Protein AF-A0A2G8KD46-F1 (afdb_monomer_lite)

Organism: Stichopus japonicus (NCBI:txid307972)

Foldseek 3Di:
DDDDDPPPPVPPPPPPDPPPPPPDDPDPVVPDDPDDDPDDDDDPFDDLADDFPPPPVVPPPFQPVLVVVLVVQCVVVVNDCVRSVVSVVVSVVRVVVVVVVVVVVVVCVVVLPDPDPDHGRVVSSVVSNVPPDDD

Structure (mmCIF, N/CA/C/O backbone):
data_AF-A0A2G8KD46-F1
#
_entry.id   AF-A0A2G8KD46-F1
#
loop_
_atom_site.group_PDB
_atom_site.id
_atom_site.type_symbol
_atom_site.label_atom_id
_atom_site.label_alt_id
_atom_site.label_comp_id
_atom_site.label_asym_id
_atom_site.label_entity_id
_atom_site.label_seq_id
_atom_site.pdbx_PDB_ins_code
_atom_site.Cartn_x
_atom_site.Cartn_y
_atom_site.Cartn_z
_atom_site.occupancy
_atom_site.B_iso_or_equiv
_atom_site.auth_seq_id
_atom_site.auth_comp_id
_atom_site.auth_asym_id
_atom_site.auth_atom_id
_atom_site.pdbx_PDB_model_num
ATOM 1 N N . MET A 1 1 ? -15.822 34.695 -39.398 1.00 41.84 1 MET A N 1
ATOM 2 C CA . MET A 1 1 ? -14.894 33.546 -39.245 1.00 41.84 1 MET A CA 1
ATOM 3 C C . MET A 1 1 ? -13.610 34.134 -38.671 1.00 41.84 1 MET A C 1
ATOM 5 O O . MET A 1 1 ? -13.172 35.111 -39.237 1.00 41.84 1 MET A O 1
ATOM 9 N N . SER A 1 2 ? -13.013 33.777 -37.538 1.00 46.16 2 SER A N 1
ATOM 10 C CA . SER A 1 2 ? -12.983 32.572 -36.708 1.00 46.16 2 SER A CA 1
ATOM 11 C C . SER A 1 2 ? -12.641 33.046 -35.279 1.00 46.16 2 SER A C 1
ATOM 13 O O . SER A 1 2 ? -11.665 33.758 -35.090 1.00 46.16 2 SER A O 1
ATOM 15 N N . LYS A 1 3 ? -13.580 33.012 -34.330 1.00 44.72 3 LYS A N 1
ATOM 16 C CA . LYS A 1 3 ? -13.638 32.052 -33.210 1.00 44.72 3 LYS A CA 1
ATOM 17 C C . LYS A 1 3 ? -12.283 31.723 -32.551 1.00 44.72 3 LYS A C 1
ATOM 19 O O . LYS A 1 3 ? -11.483 30.995 -33.116 1.00 44.72 3 LYS A O 1
ATOM 24 N N . ARG A 1 4 ? -12.196 32.111 -31.270 1.00 53.59 4 ARG A N 1
ATOM 25 C CA . ARG A 1 4 ? -11.748 31.271 -30.143 1.00 53.59 4 ARG A CA 1
ATOM 26 C C . ARG A 1 4 ? -10.361 30.627 -30.278 1.00 53.59 4 ARG A C 1
ATOM 28 O O . ARG A 1 4 ? -10.293 29.490 -30.722 1.00 53.59 4 ARG A O 1
ATOM 35 N N . ALA A 1 5 ? -9.306 31.257 -29.758 1.00 50.19 5 ALA A N 1
ATOM 36 C CA . ALA A 1 5 ? -8.116 30.497 -29.339 1.00 50.19 5 ALA A CA 1
ATOM 37 C C . ALA A 1 5 ? -7.148 31.239 -28.390 1.00 50.19 5 ALA A C 1
ATOM 39 O O . ALA A 1 5 ? -5.963 30.928 -28.397 1.00 50.19 5 ALA A O 1
ATOM 40 N N . SER A 1 6 ? -7.594 32.197 -27.567 1.00 47.31 6 SER A N 1
ATOM 41 C CA . SER A 1 6 ? -6.659 32.893 -26.654 1.00 47.31 6 SER A CA 1
ATOM 42 C C . SER A 1 6 ? -7.233 33.182 -25.267 1.00 47.31 6 SER A C 1
ATOM 44 O O . SER A 1 6 ? -6.813 34.119 -24.603 1.00 47.31 6 SER A O 1
ATOM 46 N N . GLU A 1 7 ? -8.179 32.367 -24.806 1.00 49.53 7 GLU A N 1
ATOM 47 C CA . GLU A 1 7 ? -8.597 32.334 -23.403 1.00 49.53 7 GLU A CA 1
ATOM 48 C C . GLU A 1 7 ? -8.478 30.902 -22.891 1.00 49.53 7 GLU A C 1
ATOM 50 O O . GLU A 1 7 ? -9.444 30.152 -22.810 1.00 49.53 7 GLU A O 1
ATOM 55 N N . ILE A 1 8 ? -7.255 30.511 -22.550 1.00 46.44 8 ILE A N 1
ATOM 56 C CA . ILE A 1 8 ? -7.038 29.475 -21.541 1.00 46.44 8 ILE A CA 1
ATOM 57 C C . ILE A 1 8 ? -6.099 30.087 -20.507 1.00 46.44 8 ILE A C 1
ATOM 59 O O . ILE A 1 8 ? -4.963 29.671 -20.305 1.00 46.44 8 ILE A O 1
ATOM 63 N N . ILE A 1 9 ? -6.585 31.147 -19.859 1.00 50.56 9 ILE A N 1
ATOM 64 C CA . ILE A 1 9 ? -6.086 31.506 -18.539 1.00 50.56 9 ILE A CA 1
ATOM 65 C C . ILE A 1 9 ? -6.541 30.358 -17.648 1.00 50.56 9 ILE A C 1
ATOM 67 O O . ILE A 1 9 ? -7.721 30.253 -17.307 1.00 50.56 9 ILE A O 1
ATOM 71 N N . ILE A 1 10 ? -5.611 29.474 -17.302 1.00 52.19 10 ILE A N 1
ATOM 72 C CA . ILE A 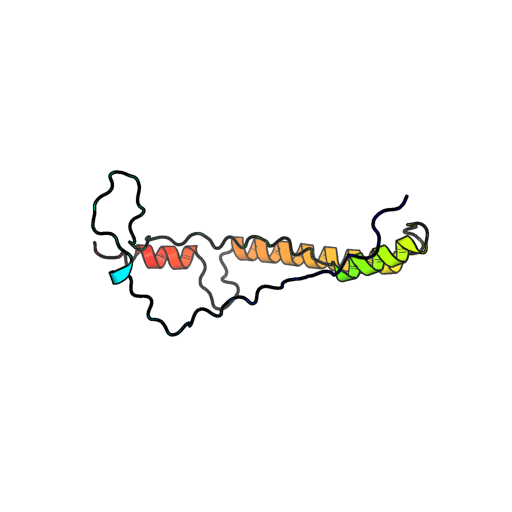1 10 ? -5.800 28.501 -16.234 1.00 52.19 10 ILE A CA 1
ATOM 73 C C . ILE A 1 10 ? -5.978 29.319 -14.948 1.00 52.19 10 ILE A C 1
ATOM 75 O O . ILE A 1 10 ? -5.025 29.593 -14.222 1.00 52.19 10 ILE A O 1
ATOM 79 N N . ARG A 1 11 ? -7.210 29.752 -14.656 1.00 48.25 11 ARG A N 1
ATOM 80 C CA . ARG A 1 11 ? -7.606 30.173 -13.311 1.00 48.25 11 ARG A CA 1
ATOM 81 C C . ARG A 1 11 ? -7.679 28.910 -12.467 1.00 48.25 11 ARG A C 1
ATOM 83 O O . ARG A 1 11 ? -8.756 28.406 -12.167 1.00 48.25 11 ARG A O 1
ATOM 90 N N . ASN A 1 12 ? -6.514 28.388 -12.100 1.00 52.50 12 ASN A N 1
ATOM 91 C CA . ASN A 1 12 ? -6.405 27.443 -11.008 1.00 52.50 12 ASN A CA 1
ATOM 92 C C . ASN A 1 12 ? -6.675 28.254 -9.737 1.00 52.50 12 ASN A C 1
ATOM 94 O O . ASN A 1 12 ? -5.761 28.766 -9.094 1.00 52.50 12 ASN A O 1
ATOM 98 N N . THR A 1 13 ? -7.950 28.468 -9.409 1.00 52.59 13 THR A N 1
ATOM 9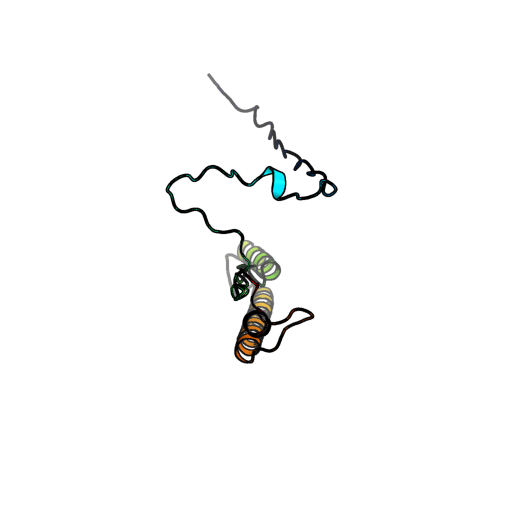9 C CA . THR A 1 13 ? -8.328 28.968 -8.090 1.00 52.59 13 THR A CA 1
ATOM 100 C C . THR A 1 13 ? -8.096 27.828 -7.112 1.00 52.59 13 THR A C 1
ATOM 102 O O . THR A 1 13 ? -9.025 27.117 -6.727 1.00 52.59 13 THR A O 1
ATOM 105 N N . PHE A 1 14 ? -6.832 27.626 -6.745 1.00 51.16 14 PHE A N 1
ATOM 106 C CA . PHE A 1 14 ? -6.482 26.900 -5.542 1.00 51.16 14 PHE A CA 1
ATOM 107 C C . PHE A 1 14 ? -7.117 27.678 -4.393 1.00 51.16 14 PHE A C 1
ATOM 109 O O . PHE A 1 14 ? -6.625 28.728 -3.983 1.00 51.16 14 PHE A O 1
ATOM 116 N N . LYS A 1 15 ? -8.292 27.228 -3.955 1.00 47.41 15 LYS A N 1
ATOM 117 C CA . LYS A 1 15 ? -8.969 27.788 -2.792 1.00 47.41 15 LYS A CA 1
ATOM 118 C C . LYS A 1 15 ? -8.087 27.413 -1.598 1.00 47.41 15 LYS A C 1
ATOM 120 O O . LYS A 1 15 ? -7.969 26.217 -1.325 1.00 47.41 15 LYS A O 1
ATOM 125 N N . PRO A 1 16 ? -7.419 28.363 -0.919 1.00 47.75 16 PRO A N 1
ATOM 126 C CA . PRO A 1 16 ? -6.677 28.020 0.280 1.00 47.75 16 PRO A CA 1
ATOM 127 C C . PRO A 1 16 ? -7.669 27.410 1.271 1.00 47.75 16 PRO A C 1
ATOM 129 O O . PRO A 1 16 ? -8.743 27.963 1.509 1.00 47.75 16 PRO A O 1
ATOM 132 N N . HIS A 1 17 ? -7.335 26.239 1.807 1.00 52.28 17 HIS A N 1
ATOM 133 C CA . HIS A 1 17 ? -8.092 25.639 2.893 1.00 52.28 17 HIS A CA 1
ATOM 134 C C . HIS A 1 17 ? -8.066 26.640 4.052 1.00 52.28 17 HIS A C 1
ATOM 136 O O . HIS A 1 17 ? -7.000 26.899 4.614 1.00 52.28 17 HIS A O 1
ATOM 142 N N . GLU A 1 18 ? -9.212 27.238 4.389 1.00 52.25 18 GLU A N 1
ATOM 143 C CA . GLU A 1 18 ? -9.343 28.028 5.611 1.00 52.25 18 GLU A CA 1
ATOM 144 C C . GLU A 1 18 ? -8.815 27.162 6.758 1.00 52.25 18 GLU A C 1
ATOM 146 O O . GLU A 1 18 ? -9.320 26.065 7.020 1.00 52.25 18 GLU A O 1
ATOM 151 N N . ARG A 1 19 ? -7.733 27.607 7.408 1.00 49.97 19 ARG A N 1
ATOM 152 C CA . ARG A 1 19 ? -7.289 27.001 8.660 1.00 49.97 19 ARG A CA 1
ATOM 153 C C . ARG A 1 19 ? -8.379 27.303 9.675 1.00 49.97 19 ARG A C 1
ATOM 155 O O . ARG A 1 19 ? -8.394 28.371 10.282 1.00 49.97 19 ARG A O 1
ATOM 162 N N . THR A 1 20 ? -9.306 26.370 9.859 1.00 60.03 20 THR A N 1
ATOM 163 C CA . THR A 1 20 ? -10.196 26.387 11.014 1.00 60.03 20 THR A CA 1
ATOM 164 C C . THR A 1 20 ? -9.322 26.504 12.257 1.00 60.03 20 THR A C 1
ATOM 166 O O . THR A 1 20 ? -8.424 25.686 12.461 1.00 60.03 20 THR A O 1
ATOM 169 N N . ASN A 1 21 ? -9.541 27.555 13.045 1.00 57.41 21 ASN A N 1
ATOM 170 C CA . ASN A 1 21 ? -8.802 27.817 14.271 1.00 57.41 21 ASN A CA 1
ATOM 171 C C . ASN A 1 21 ? -8.922 26.598 15.206 1.00 57.41 21 ASN A C 1
ATOM 173 O O . ASN A 1 21 ? -9.991 26.337 15.759 1.00 57.41 21 ASN A O 1
ATOM 177 N N . MET A 1 22 ? -7.823 25.854 15.346 1.00 57.34 22 MET A N 1
ATOM 178 C CA . MET A 1 22 ? -7.725 24.636 16.159 1.00 57.34 22 MET A CA 1
ATOM 179 C C . MET A 1 22 ? -7.870 24.909 17.668 1.00 57.34 22 MET A C 1
ATOM 181 O O . MET A 1 22 ? -8.032 23.965 18.432 1.00 57.34 22 MET A O 1
ATOM 185 N N . ASN A 1 23 ? -7.865 26.179 18.101 1.00 65.25 23 ASN A N 1
ATOM 186 C CA . ASN A 1 23 ? -8.036 26.568 19.505 1.00 65.25 23 ASN A CA 1
ATOM 187 C C . ASN A 1 23 ? -9.500 26.801 19.906 1.00 65.25 23 ASN A C 1
ATOM 189 O O . ASN A 1 23 ? -9.760 27.175 21.049 1.00 65.25 23 ASN A O 1
ATOM 193 N N . LYS A 1 24 ? -10.480 26.607 19.011 1.00 68.94 24 LYS A N 1
ATOM 194 C CA . LYS A 1 24 ? -11.885 26.617 19.443 1.00 68.94 24 LYS A CA 1
ATOM 195 C C . LYS A 1 24 ? -12.181 25.326 20.217 1.00 68.94 24 LYS A C 1
ATOM 197 O O . LYS A 1 24 ? -11.976 24.246 19.662 1.00 68.94 24 LYS A O 1
ATOM 202 N N . PRO A 1 25 ? -12.684 25.402 21.463 1.00 66.62 25 PRO A N 1
ATOM 203 C CA . PRO A 1 25 ? -13.024 24.206 22.219 1.00 66.62 25 PRO A CA 1
ATOM 204 C C . PRO A 1 25 ? -14.137 23.437 21.496 1.00 66.62 25 PRO A C 1
ATOM 206 O O . PRO A 1 25 ? -15.189 23.992 21.172 1.00 66.62 25 PRO A O 1
ATOM 209 N N . PHE A 1 26 ? -13.914 22.147 21.242 1.00 64.62 26 PHE A N 1
ATOM 210 C CA . PHE A 1 26 ? -14.947 21.237 20.747 1.00 64.62 26 PHE A CA 1
ATOM 211 C C . PHE A 1 26 ? -15.947 20.939 21.877 1.00 64.62 26 PHE A C 1
ATOM 213 O O . PHE A 1 26 ? -15.850 19.923 22.562 1.00 64.62 26 PHE A O 1
ATOM 220 N N . ALA A 1 27 ? -16.909 21.836 22.101 1.00 73.25 27 ALA A N 1
ATOM 221 C CA . ALA A 1 27 ? -17.981 21.623 23.068 1.00 73.25 27 ALA A CA 1
ATOM 222 C C . ALA A 1 27 ? -19.155 20.864 22.419 1.00 73.25 27 ALA A C 1
ATOM 224 O O . ALA A 1 27 ? -19.834 21.368 21.526 1.00 73.25 27 ALA A O 1
ATOM 225 N N . LEU A 1 28 ? -19.433 19.645 22.898 1.00 67.19 28 LEU A N 1
ATOM 226 C CA . LEU A 1 28 ? -20.608 18.852 22.488 1.00 67.1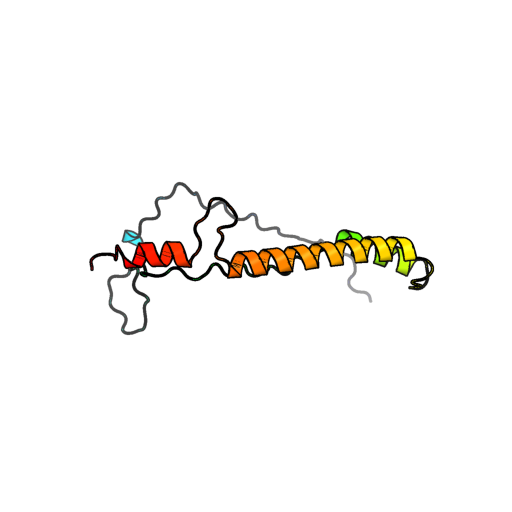9 28 LEU A CA 1
ATOM 227 C C . LEU A 1 28 ? -21.940 19.521 22.864 1.00 67.19 28 LEU A C 1
ATOM 229 O O . LEU A 1 28 ? -22.962 19.260 22.229 1.00 67.19 28 LEU A O 1
ATOM 233 N N . ARG A 1 29 ? -21.920 20.386 23.883 1.00 66.94 29 ARG A N 1
ATOM 234 C CA . ARG A 1 29 ? -23.098 21.046 24.462 1.00 66.94 29 ARG A CA 1
ATOM 235 C C . ARG A 1 29 ? -23.886 21.862 23.435 1.00 66.94 29 ARG A C 1
ATOM 237 O O . ARG A 1 29 ? -25.109 21.872 23.490 1.00 66.94 29 ARG A O 1
ATOM 244 N N . ASP A 1 30 ? -23.191 22.438 22.458 1.00 66.81 30 ASP A N 1
ATOM 245 C CA . ASP A 1 30 ? -23.781 23.361 21.484 1.00 66.81 30 ASP A CA 1
ATOM 246 C C . ASP A 1 30 ? -24.283 22.661 20.210 1.00 66.81 30 ASP A C 1
ATOM 248 O O . ASP A 1 30 ? -24.850 23.304 19.329 1.00 66.81 30 ASP A O 1
ATOM 252 N N . ARG A 1 31 ? -24.069 21.342 20.074 1.00 64.56 31 ARG A N 1
ATOM 253 C CA . ARG A 1 31 ? -24.371 20.593 18.837 1.00 64.56 31 ARG A CA 1
ATOM 254 C C . ARG A 1 31 ? -25.394 19.470 18.982 1.00 64.56 31 ARG A C 1
ATOM 256 O O . ARG A 1 31 ? -25.774 18.875 17.975 1.00 64.56 31 ARG A O 1
ATOM 263 N N . VAL A 1 32 ? -25.856 19.166 20.193 1.00 66.94 32 VAL A N 1
ATOM 264 C CA . VAL A 1 32 ? -26.881 18.136 20.414 1.00 66.94 32 VAL A CA 1
ATOM 265 C C . VAL A 1 32 ? -28.264 18.784 20.430 1.00 66.94 32 VAL A C 1
ATOM 267 O O . VAL A 1 32 ? -28.626 19.488 21.368 1.00 66.94 32 VAL A O 1
ATOM 270 N N . SER A 1 33 ? -29.073 18.522 19.402 1.00 65.69 33 SER A N 1
ATOM 271 C CA . SER A 1 33 ? -30.487 18.901 19.407 1.00 65.69 33 SER A CA 1
ATOM 272 C C . SER A 1 33 ? -31.261 18.001 20.378 1.00 65.69 33 SER A C 1
ATOM 274 O O . SER A 1 33 ? -31.463 16.821 20.101 1.00 65.69 33 SER A O 1
ATOM 276 N N . LEU A 1 34 ? -31.738 18.546 21.500 1.00 64.56 34 LEU A N 1
ATOM 277 C CA . LEU A 1 34 ? -32.519 17.796 22.501 1.00 64.56 34 LEU A CA 1
ATOM 278 C C . LEU A 1 34 ? -33.947 17.418 22.035 1.00 64.56 34 LEU A C 1
ATOM 280 O O . LEU A 1 34 ? -34.662 16.719 22.751 1.00 64.56 34 LEU A O 1
ATOM 284 N N . ARG A 1 35 ? -34.393 17.850 20.843 1.00 58.28 35 ARG A N 1
ATOM 285 C CA . ARG A 1 35 ? -35.705 17.467 20.290 1.00 58.28 35 ARG A CA 1
ATOM 286 C C . ARG A 1 35 ? -35.638 16.085 19.632 1.00 58.28 35 ARG A C 1
ATOM 288 O O . ARG A 1 35 ? -34.952 15.904 18.631 1.00 58.28 35 ARG A O 1
ATOM 295 N N . ARG A 1 36 ? -36.402 15.126 20.173 1.00 55.19 36 ARG A N 1
ATOM 296 C CA . ARG A 1 36 ? -36.625 13.779 19.612 1.00 55.19 36 ARG A CA 1
ATOM 297 C C . ARG A 1 36 ? -37.266 13.871 18.222 1.00 55.19 36 ARG A C 1
ATOM 299 O O . ARG A 1 36 ? -38.484 13.986 18.108 1.00 55.19 36 ARG A O 1
ATOM 306 N N . THR A 1 37 ? -36.473 13.761 17.163 1.00 53.75 37 THR A N 1
ATOM 307 C CA . THR A 1 37 ? -36.982 13.343 15.853 1.00 53.75 37 THR A CA 1
ATOM 308 C C . THR A 1 37 ? -37.064 11.815 15.832 1.00 53.75 37 THR A C 1
ATOM 310 O O . THR A 1 37 ? -36.210 11.111 16.369 1.00 53.75 37 THR A O 1
ATOM 313 N N . LYS A 1 38 ? -38.149 11.277 15.271 1.00 54.31 38 LYS A N 1
ATOM 314 C CA . LYS A 1 38 ? -38.544 9.861 15.368 1.00 54.31 38 LYS A CA 1
ATOM 315 C C . LYS A 1 38 ? -37.715 8.905 14.487 1.00 54.31 38 LYS A C 1
ATOM 317 O O . LYS A 1 38 ? -38.192 7.822 14.170 1.00 54.31 38 LYS A O 1
ATOM 322 N N . GLN A 1 39 ? -36.500 9.267 14.068 1.00 52.22 39 GLN A N 1
ATOM 323 C CA . GLN A 1 39 ? -35.717 8.461 13.123 1.00 52.22 39 GLN A CA 1
ATOM 324 C C . GLN A 1 39 ? -34.220 8.423 13.466 1.00 52.22 39 GLN A C 1
ATOM 326 O O . GLN A 1 39 ? -33.502 9.406 13.331 1.00 52.22 39 GLN A O 1
ATOM 331 N N . GLY A 1 40 ? -33.749 7.239 13.871 1.00 54.97 40 GLY A N 1
ATOM 332 C CA . GLY A 1 40 ? -32.468 6.677 13.418 1.00 54.97 40 GLY A CA 1
ATOM 333 C C . GLY A 1 40 ? -31.150 7.384 13.768 1.00 54.97 40 GLY A C 1
ATOM 334 O O . GLY A 1 40 ? -30.154 7.129 13.094 1.00 54.97 40 GLY A O 1
ATOM 335 N N . GLY A 1 41 ? -31.091 8.246 14.785 1.00 58.34 41 GLY A N 1
ATOM 336 C CA . GLY A 1 41 ? -29.837 8.877 15.220 1.00 58.34 41 GLY A CA 1
ATOM 337 C C . GLY A 1 41 ? -28.908 7.909 15.967 1.00 58.34 41 GLY A C 1
ATOM 338 O O . GLY A 1 41 ? -29.331 7.239 16.908 1.00 58.34 41 GLY A O 1
ATOM 339 N N . LYS A 1 42 ? -27.626 7.841 15.580 1.00 66.31 42 LYS A N 1
ATOM 340 C CA . LYS A 1 42 ? -26.594 7.117 16.348 1.00 66.31 42 LYS A CA 1
ATOM 341 C C . LYS A 1 42 ? -26.407 7.809 17.703 1.00 66.31 42 LYS A C 1
ATOM 343 O O . LYS A 1 42 ? -26.291 9.030 17.748 1.00 66.31 42 LYS A O 1
ATOM 348 N N . ASN A 1 43 ? -26.366 7.046 18.794 1.00 74.44 43 ASN A N 1
ATOM 349 C CA . ASN A 1 43 ? -26.008 7.593 20.102 1.00 74.44 43 ASN A CA 1
ATOM 350 C C . ASN A 1 43 ? -24.502 7.912 20.158 1.00 74.44 43 ASN A C 1
ATOM 352 O O . ASN A 1 43 ? -23.694 7.276 19.482 1.00 74.44 43 ASN A O 1
ATOM 356 N N . ASN A 1 44 ? -24.124 8.901 20.969 1.00 76.94 44 ASN A N 1
ATOM 357 C CA . ASN A 1 44 ? -22.731 9.347 21.116 1.00 76.94 44 ASN A CA 1
ATOM 358 C C . ASN A 1 44 ? -21.918 8.484 22.102 1.00 76.94 44 ASN A C 1
ATOM 360 O O . ASN A 1 44 ? -20.819 8.866 22.492 1.00 76.94 44 ASN A O 1
ATOM 364 N N . ASN A 1 45 ? -22.450 7.334 22.522 1.00 81.62 45 ASN A N 1
ATOM 365 C CA . ASN A 1 45 ? -21.790 6.457 23.484 1.00 81.62 45 ASN A CA 1
ATOM 366 C C . ASN A 1 45 ? -20.594 5.760 22.832 1.00 81.62 45 ASN A C 1
ATOM 368 O O . ASN A 1 45 ? -20.683 5.287 21.690 1.00 81.62 45 ASN A O 1
ATOM 372 N N . ILE A 1 46 ? -19.483 5.658 23.566 1.00 83.75 46 ILE A N 1
ATOM 373 C CA . ILE A 1 46 ? -18.306 4.949 23.069 1.00 83.75 46 ILE A CA 1
ATOM 374 C C . ILE A 1 46 ? -18.647 3.464 22.978 1.00 83.75 46 ILE A C 1
ATOM 376 O O . ILE A 1 46 ? -19.228 2.859 23.879 1.00 83.75 46 ILE A O 1
ATOM 380 N N . LYS A 1 47 ? -18.287 2.864 21.847 1.00 86.31 47 LYS A N 1
ATOM 381 C CA . LYS A 1 47 ? -18.467 1.432 21.629 1.00 86.31 47 LYS A CA 1
ATOM 382 C C . LYS A 1 47 ? -17.383 0.656 22.369 1.00 86.31 47 LYS A C 1
ATOM 384 O O . LYS A 1 47 ? -16.231 1.065 22.402 1.00 86.31 47 LYS A O 1
ATOM 389 N N . THR A 1 48 ? -17.727 -0.529 22.860 1.00 85.75 48 THR A N 1
ATOM 390 C CA . THR A 1 48 ? -16.790 -1.457 23.523 1.00 85.75 48 THR A CA 1
ATOM 391 C C . THR A 1 48 ? -15.834 -2.168 22.559 1.00 85.75 48 THR A C 1
ATOM 393 O O . THR A 1 48 ? -15.083 -3.053 22.959 1.00 85.75 48 THR A O 1
ATOM 396 N N . TYR A 1 49 ? -15.862 -1.811 21.276 1.00 86.88 49 TYR A N 1
ATOM 397 C CA . TYR A 1 49 ? -14.969 -2.342 20.259 1.00 86.88 49 TYR A CA 1
ATOM 398 C C . TYR A 1 49 ? -14.463 -1.219 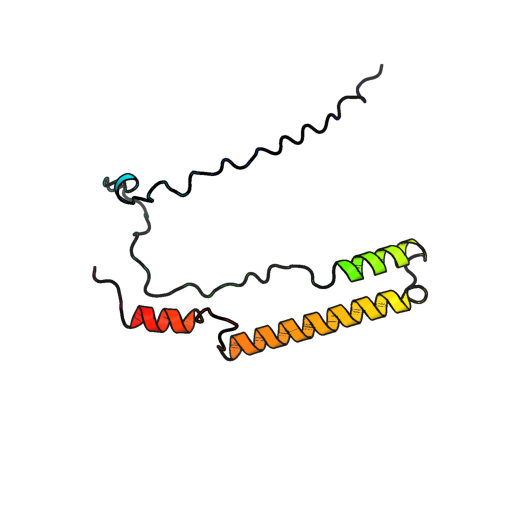19.367 1.00 86.88 49 TYR A C 1
ATOM 400 O O . TYR A 1 49 ? -15.191 -0.275 19.044 1.00 86.88 49 TYR A O 1
ATOM 408 N N . VAL A 1 50 ? -13.223 -1.370 18.917 1.00 87.12 50 VAL A N 1
ATOM 409 C CA . VAL A 1 50 ? -12.651 -0.521 17.875 1.00 87.12 50 VAL A CA 1
ATOM 410 C C . VAL A 1 50 ? -12.761 -1.276 16.562 1.00 87.12 50 VAL A C 1
ATOM 412 O O . VAL A 1 50 ? -12.597 -2.497 16.518 1.00 87.12 50 VAL A O 1
ATOM 415 N N . ARG A 1 51 ? -13.068 -0.569 15.473 1.00 82.69 51 ARG A N 1
ATOM 416 C CA . ARG A 1 51 ? -12.969 -1.187 14.150 1.00 82.69 51 ARG A CA 1
ATOM 417 C C . ARG A 1 51 ? -11.514 -1.601 13.925 1.00 82.69 51 ARG A C 1
ATOM 419 O O . ARG A 1 51 ? -10.625 -0.827 14.284 1.00 82.69 51 ARG A O 1
ATOM 426 N N . PRO A 1 52 ? -11.253 -2.788 13.353 1.00 77.00 52 PRO A N 1
ATOM 427 C CA . PRO A 1 52 ? -9.905 -3.108 12.924 1.00 77.00 52 PRO A CA 1
ATOM 428 C C . PRO A 1 52 ? -9.404 -1.962 12.059 1.00 77.00 52 PRO A C 1
ATOM 430 O O . PRO A 1 52 ? -10.175 -1.406 11.270 1.00 77.00 52 PRO A O 1
ATOM 433 N N . ASN A 1 53 ? -8.146 -1.572 12.272 1.00 70.38 53 ASN A N 1
ATOM 434 C CA . ASN A 1 53 ? -7.494 -0.640 11.379 1.00 70.38 53 ASN A CA 1
ATOM 435 C C . ASN A 1 53 ? -7.444 -1.355 10.035 1.00 70.38 53 ASN A C 1
ATOM 437 O O . ASN A 1 53 ? -6.562 -2.172 9.788 1.00 70.38 53 ASN A O 1
ATOM 441 N N . ALA A 1 54 ? -8.450 -1.106 9.201 1.00 63.56 54 ALA A N 1
ATOM 442 C CA . ALA A 1 54 ? -8.279 -1.241 7.787 1.00 63.56 54 ALA A CA 1
ATOM 443 C C . ALA A 1 54 ? -7.218 -0.191 7.487 1.00 63.56 54 ALA A C 1
ATOM 445 O O . ALA A 1 54 ? -7.537 0.955 7.165 1.00 63.56 54 ALA A O 1
ATOM 446 N N . ARG A 1 55 ? -5.946 -0.602 7.571 1.00 61.19 55 ARG A N 1
ATOM 447 C CA . ARG A 1 55 ? -5.029 -0.202 6.528 1.00 61.19 55 ARG A CA 1
ATOM 448 C C . ARG A 1 55 ? -5.768 -0.635 5.273 1.00 61.19 55 ARG A C 1
ATOM 450 O O . ARG A 1 55 ? -5.701 -1.780 4.844 1.00 61.19 55 ARG A O 1
ATOM 457 N N . LEU A 1 56 ? -6.583 0.284 4.747 1.00 53.62 56 LEU A N 1
ATOM 458 C CA . LEU A 1 56 ? -6.654 0.487 3.326 1.00 53.62 56 LEU A CA 1
ATOM 459 C C . LEU A 1 56 ? -5.187 0.396 2.965 1.00 53.62 56 LEU A C 1
ATOM 461 O O . LEU A 1 56 ? -4.409 1.278 3.336 1.00 53.62 56 LEU A O 1
ATOM 465 N N . PHE A 1 57 ? -4.796 -0.767 2.444 1.00 54.75 57 PHE A N 1
ATOM 466 C CA . PHE A 1 57 ? -3.636 -0.894 1.602 1.00 54.75 57 PHE A CA 1
ATOM 467 C C . PHE A 1 57 ? -3.920 0.168 0.564 1.00 54.75 57 PHE A C 1
ATOM 469 O O . PHE A 1 57 ? -4.643 -0.067 -0.402 1.00 54.75 57 PHE A O 1
ATOM 476 N N . TYR A 1 58 ? -3.527 1.403 0.883 1.00 53.56 58 TYR A N 1
ATOM 477 C CA . TYR A 1 58 ? -3.528 2.475 -0.061 1.00 53.56 58 TYR A CA 1
ATOM 478 C C . TYR A 1 58 ? -2.714 1.838 -1.157 1.00 53.56 58 TYR A C 1
ATOM 480 O O . TYR A 1 58 ? -1.618 1.332 -0.896 1.00 53.56 58 TYR A O 1
ATOM 488 N N . ILE A 1 59 ? -3.329 1.703 -2.321 1.00 58.47 59 ILE A N 1
ATOM 489 C CA . ILE A 1 59 ? -2.701 1.160 -3.511 1.00 58.47 59 ILE A CA 1
ATOM 490 C C . ILE A 1 59 ? -1.691 2.236 -3.940 1.00 58.47 59 ILE A C 1
ATOM 492 O O . ILE A 1 59 ? -1.795 2.837 -5.000 1.00 58.47 59 ILE A O 1
ATOM 496 N N . ALA A 1 60 ? -0.766 2.586 -3.044 1.00 64.69 60 ALA A N 1
ATOM 497 C CA . ALA A 1 60 ? 0.476 3.225 -3.358 1.00 64.69 60 ALA A CA 1
ATOM 498 C C . ALA A 1 60 ? 1.140 2.179 -4.230 1.00 64.69 60 ALA A C 1
ATOM 500 O O . ALA A 1 60 ? 1.528 1.110 -3.750 1.00 64.69 60 ALA A O 1
ATOM 501 N N . ALA A 1 61 ? 1.114 2.423 -5.536 1.00 74.56 61 ALA A N 1
ATOM 502 C CA . ALA A 1 61 ? 1.805 1.558 -6.456 1.00 74.56 61 ALA A CA 1
ATOM 503 C C . ALA A 1 61 ? 3.275 1.559 -6.019 1.00 74.56 61 ALA A C 1
ATOM 505 O O . ALA A 1 61 ? 3.946 2.589 -6.012 1.00 74.56 61 ALA A O 1
ATOM 506 N N . SER A 1 62 ? 3.732 0.408 -5.535 1.00 82.06 62 SER A N 1
ATOM 507 C CA . SER A 1 62 ? 5.144 0.170 -5.281 1.00 82.06 62 SER A CA 1
ATOM 508 C C . SER A 1 62 ? 5.875 0.253 -6.621 1.00 82.06 62 SER A C 1
ATOM 510 O O . SER A 1 62 ? 5.334 -0.215 -7.624 1.00 82.06 62 SER A O 1
ATOM 512 N N . CYS A 1 63 ? 7.088 0.803 -6.628 1.00 92.12 63 CYS A N 1
ATOM 513 C CA . CYS A 1 63 ? 7.972 0.829 -7.799 1.00 92.12 63 CYS A CA 1
ATOM 514 C C . CYS A 1 63 ? 7.562 1.782 -8.945 1.00 92.12 63 CYS A C 1
ATOM 516 O O . CYS A 1 63 ? 7.827 1.504 -10.115 1.00 92.12 63 CYS A O 1
ATOM 518 N N . ILE A 1 64 ? 6.890 2.905 -8.643 1.00 93.12 64 ILE A N 1
ATOM 519 C CA . ILE A 1 64 ? 6.497 3.897 -9.669 1.00 93.12 64 ILE A CA 1
ATOM 520 C C . ILE A 1 64 ? 7.723 4.517 -10.361 1.00 93.12 64 ILE A C 1
ATOM 522 O O . ILE A 1 64 ? 7.678 4.767 -11.564 1.00 93.12 64 ILE A O 1
ATOM 526 N N . SER A 1 65 ? 8.809 4.768 -9.627 1.00 93.12 65 SER A N 1
ATOM 527 C CA . SER A 1 65 ? 10.046 5.363 -10.158 1.00 93.12 65 SER A CA 1
ATOM 528 C C . SER A 1 65 ? 10.710 4.480 -11.211 1.00 93.12 65 SER A C 1
ATOM 530 O O . SER A 1 65 ? 11.056 4.940 -12.295 1.00 93.12 65 SER A O 1
ATOM 532 N N . GLU A 1 66 ? 10.840 3.199 -10.904 1.00 93.81 66 GLU A N 1
ATOM 533 C CA . GLU A 1 66 ? 11.449 2.169 -11.733 1.00 93.81 66 GLU A CA 1
ATOM 534 C C . GLU A 1 66 ? 10.572 1.905 -12.954 1.00 93.81 66 GLU A C 1
ATOM 536 O O . GLU A 1 66 ? 11.073 1.780 -14.070 1.00 93.81 66 GLU A O 1
ATOM 541 N N . MET A 1 67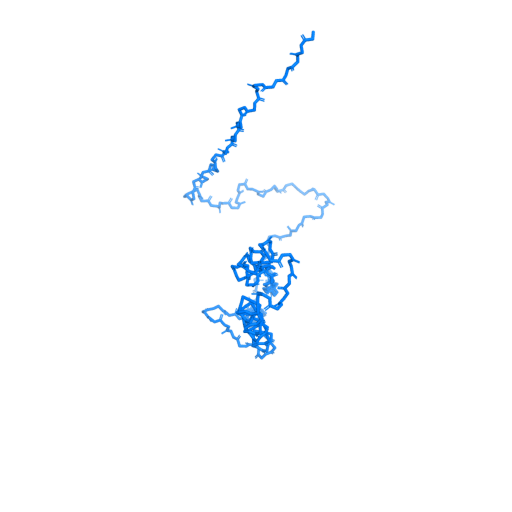 ? 9.249 1.912 -12.757 1.00 93.62 67 MET A N 1
ATOM 542 C CA . MET A 1 67 ? 8.292 1.819 -13.852 1.00 93.62 67 MET A CA 1
ATOM 543 C C . MET A 1 67 ? 8.433 3.005 -14.812 1.00 93.62 67 MET A C 1
ATOM 545 O O . MET A 1 67 ? 8.442 2.797 -16.020 1.00 93.62 67 MET A O 1
ATOM 549 N N . ALA A 1 68 ? 8.598 4.233 -14.310 1.00 94.50 68 ALA A N 1
ATOM 550 C CA . ALA A 1 68 ? 8.780 5.409 -15.160 1.00 94.50 68 ALA A CA 1
ATOM 551 C C . ALA A 1 68 ? 10.054 5.323 -16.024 1.00 94.50 68 ALA A C 1
ATOM 553 O O . ALA A 1 68 ? 9.997 5.656 -17.207 1.00 94.50 68 ALA A O 1
ATOM 554 N N . VAL A 1 69 ? 11.165 4.827 -15.467 1.00 94.69 69 VAL A N 1
ATOM 555 C CA . VAL A 1 69 ? 12.432 4.635 -16.202 1.00 94.69 69 VAL A CA 1
ATOM 556 C C . VAL A 1 69 ? 12.318 3.526 -17.255 1.00 94.69 69 VAL A C 1
ATOM 558 O O . VAL A 1 69 ? 12.761 3.697 -18.393 1.00 94.69 69 VAL A O 1
ATOM 561 N N . LEU A 1 70 ? 11.664 2.411 -16.918 1.00 94.81 70 LEU A N 1
ATOM 562 C CA . LEU A 1 70 ? 11.391 1.343 -17.880 1.00 94.81 70 LEU A CA 1
ATOM 563 C C . LEU A 1 70 ? 10.520 1.852 -19.039 1.00 94.81 70 LEU A C 1
ATOM 565 O O . LEU A 1 70 ? 10.831 1.597 -20.201 1.00 94.81 70 LEU A O 1
ATOM 569 N N . MET A 1 71 ? 9.484 2.647 -18.738 1.00 93.81 71 MET A N 1
ATOM 570 C CA . MET A 1 71 ? 8.630 3.243 -19.770 1.00 93.81 71 MET A CA 1
ATOM 571 C C . MET A 1 71 ? 9.399 4.217 -20.673 1.00 93.81 71 MET A C 1
ATOM 573 O O . MET A 1 71 ? 9.102 4.287 -21.866 1.00 93.81 71 MET A O 1
ATOM 577 N N . SER A 1 72 ? 10.374 4.969 -20.144 1.00 95.06 72 SER A N 1
ATOM 578 C CA . SER A 1 72 ? 11.215 5.830 -20.987 1.00 95.06 72 SER A CA 1
ATOM 579 C C . SER A 1 72 ? 12.121 5.021 -21.911 1.00 95.06 72 SER A C 1
ATOM 581 O O . SER A 1 72 ? 12.168 5.325 -23.100 1.00 95.06 72 SER A O 1
ATOM 583 N N . CYS A 1 73 ? 12.750 3.952 -21.413 1.00 95.88 73 CYS A N 1
ATOM 584 C CA . CYS A 1 73 ? 13.592 3.095 -22.248 1.00 95.88 73 CYS A CA 1
ATOM 585 C C . CYS A 1 73 ? 12.781 2.420 -23.362 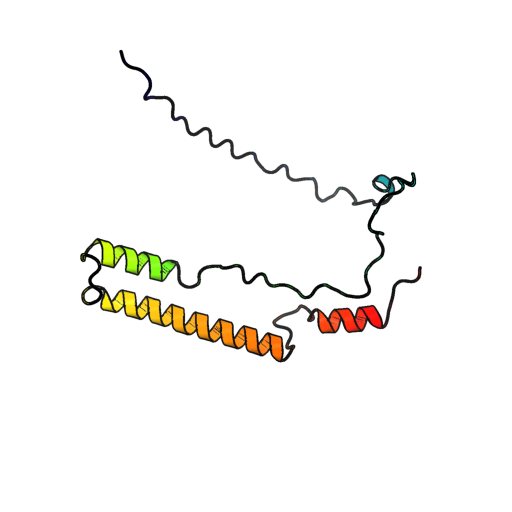1.00 95.88 73 CYS A C 1
ATOM 587 O O . CYS A 1 73 ? 13.184 2.425 -24.527 1.00 95.88 73 CYS A O 1
ATOM 589 N N . TRP A 1 74 ? 11.599 1.894 -23.029 1.00 95.81 74 TRP A N 1
ATOM 590 C CA . TRP A 1 74 ? 10.709 1.290 -24.016 1.00 95.81 74 TRP A CA 1
ATOM 591 C C . TRP A 1 74 ? 10.282 2.278 -25.100 1.00 95.81 74 TRP A C 1
ATOM 593 O O . TRP A 1 74 ? 10.237 1.913 -26.271 1.00 95.81 74 TRP A O 1
ATOM 603 N N . LYS A 1 75 ? 10.008 3.534 -24.739 1.00 96.06 75 LYS A N 1
ATOM 604 C CA . LYS A 1 75 ? 9.618 4.562 -25.710 1.00 96.06 75 LYS A CA 1
ATOM 605 C C . LYS A 1 75 ? 10.715 4.847 -26.743 1.00 96.06 75 LYS A C 1
ATOM 607 O O . LYS A 1 75 ? 10.391 5.158 -27.885 1.00 96.06 75 LYS A O 1
ATOM 612 N N . GLU A 1 76 ? 11.981 4.763 -26.348 1.00 94.31 76 GLU A N 1
ATOM 613 C CA . GLU A 1 76 ? 13.127 5.014 -27.232 1.00 94.31 76 GLU A CA 1
ATOM 614 C C . GLU A 1 76 ? 13.494 3.795 -28.092 1.00 94.31 76 GLU A C 1
ATOM 616 O O . GLU A 1 76 ? 14.007 3.966 -29.194 1.00 94.31 76 GLU A O 1
ATOM 621 N N . ASN A 1 77 ? 13.186 2.580 -27.624 1.00 92.94 77 ASN A N 1
ATOM 622 C CA . ASN A 1 77 ? 13.628 1.317 -28.229 1.00 92.94 77 ASN A CA 1
ATOM 623 C C . ASN A 1 77 ? 12.466 0.427 -28.705 1.00 92.94 77 ASN A C 1
ATOM 625 O O . ASN A 1 77 ? 12.543 -0.799 -28.616 1.00 92.94 77 ASN A O 1
ATOM 629 N N . GLU A 1 78 ? 11.367 1.039 -29.157 1.00 93.06 78 GLU A N 1
ATOM 630 C CA . GLU A 1 78 ? 10.199 0.344 -29.732 1.00 93.06 78 GLU A CA 1
ATOM 631 C C . GLU A 1 78 ? 9.600 -0.746 -28.822 1.00 93.06 78 GLU A C 1
ATOM 633 O O . GLU A 1 78 ? 9.067 -1.748 -29.292 1.00 93.06 78 GLU A O 1
ATOM 638 N N . TYR A 1 79 ? 9.661 -0.544 -27.503 1.00 91.06 79 TYR A N 1
ATOM 639 C CA . TYR A 1 79 ? 9.176 -1.489 -26.491 1.00 91.06 79 TYR A CA 1
ATOM 640 C C . TYR A 1 79 ? 9.884 -2.857 -26.522 1.00 91.06 79 TYR A C 1
ATOM 642 O O . TYR A 1 79 ? 9.320 -3.865 -26.101 1.00 91.06 79 TYR A O 1
ATOM 650 N N . SER A 1 80 ? 11.132 -2.906 -26.997 1.00 91.69 80 SER A N 1
ATOM 651 C CA . SER A 1 80 ? 11.949 -4.121 -26.970 1.00 91.69 80 SER A CA 1
ATOM 652 C C . SER A 1 80 ? 12.544 -4.377 -25.583 1.00 91.69 80 SER A C 1
ATOM 654 O O . SER A 1 80 ? 13.427 -3.653 -25.115 1.00 91.69 80 SER A O 1
ATOM 656 N N . ASP A 1 81 ? 12.122 -5.470 -24.946 1.00 89.25 81 ASP A N 1
ATOM 657 C CA . ASP A 1 81 ? 12.660 -5.913 -23.652 1.00 89.25 81 ASP A CA 1
ATOM 658 C C . ASP A 1 81 ? 14.150 -6.275 -23.709 1.00 89.25 81 ASP A C 1
ATOM 660 O O . ASP A 1 81 ? 14.852 -6.173 -22.703 1.00 89.25 81 ASP A O 1
ATOM 664 N N . ALA A 1 82 ? 14.655 -6.668 -24.883 1.00 92.00 82 ALA A N 1
ATOM 665 C CA . ALA A 1 82 ? 16.068 -6.984 -25.068 1.00 92.00 82 ALA A CA 1
ATOM 666 C C . ALA A 1 82 ? 16.959 -5.737 -24.953 1.00 92.00 82 ALA A C 1
ATOM 668 O O . ALA A 1 82 ? 18.077 -5.833 -24.451 1.00 92.00 82 ALA A O 1
ATOM 669 N N . HIS A 1 83 ? 16.466 -4.571 -25.386 1.00 91.44 83 HIS A N 1
ATOM 670 C CA . HIS A 1 83 ? 17.193 -3.302 -25.276 1.00 91.44 83 HIS A CA 1
ATOM 671 C C . HIS A 1 83 ? 17.090 -2.685 -23.877 1.00 91.44 83 HIS A C 1
ATOM 673 O O . HIS A 1 83 ? 18.034 -2.037 -23.436 1.00 91.44 83 HIS A O 1
ATOM 679 N N . CYS A 1 84 ? 15.991 -2.942 -23.162 1.00 94.94 84 CYS A N 1
ATOM 680 C CA . CYS A 1 84 ? 15.718 -2.406 -21.824 1.00 94.94 84 CYS A CA 1
ATOM 681 C C . CYS A 1 84 ? 15.912 -3.439 -20.702 1.00 94.94 84 CYS A C 1
ATOM 683 O O . CYS A 1 84 ? 15.244 -3.393 -19.664 1.00 94.94 84 CYS A O 1
ATOM 685 N N . SER A 1 85 ? 16.800 -4.418 -20.906 1.00 94.81 85 SER A N 1
ATOM 686 C CA . SER A 1 85 ? 16.964 -5.545 -19.982 1.00 94.81 85 SER A CA 1
ATOM 687 C C . SER A 1 85 ? 17.424 -5.108 -18.590 1.00 94.81 85 SER A C 1
ATOM 689 O O . SER A 1 85 ? 17.077 -5.742 -17.594 1.00 94.81 85 SER A O 1
ATOM 691 N N . ASN A 1 86 ? 18.196 -4.024 -18.504 1.00 93.94 86 ASN A N 1
ATOM 692 C CA . ASN A 1 86 ? 18.733 -3.514 -17.243 1.00 93.94 86 ASN A CA 1
ATOM 693 C C . ASN A 1 86 ? 17.633 -2.850 -16.407 1.00 93.94 86 ASN A C 1
ATOM 695 O O . ASN A 1 86 ? 17.463 -3.156 -15.225 1.00 93.94 86 ASN A O 1
ATOM 699 N N . GLU A 1 87 ? 16.841 -1.993 -17.040 1.00 93.81 87 GLU A N 1
ATOM 700 C CA . GLU A 1 87 ? 15.703 -1.281 -16.467 1.00 93.81 87 GLU A CA 1
ATOM 701 C C . GLU A 1 87 ? 14.632 -2.281 -16.020 1.00 93.81 87 GLU A C 1
ATOM 703 O O . GLU A 1 87 ? 14.076 -2.164 -14.924 1.00 93.81 87 GLU A O 1
ATOM 708 N N . LEU A 1 88 ? 14.412 -3.328 -16.822 1.00 94.94 88 LEU A N 1
ATOM 709 C CA . LEU A 1 88 ? 13.487 -4.411 -16.508 1.00 94.94 88 LEU A CA 1
ATOM 710 C C . LEU A 1 88 ? 13.955 -5.225 -15.293 1.00 94.94 88 LEU A C 1
ATOM 712 O O . LEU A 1 88 ? 13.146 -5.573 -14.430 1.00 94.94 88 LEU A O 1
ATOM 716 N N . GLN A 1 89 ? 15.257 -5.507 -15.175 1.00 95.69 89 GLN A N 1
ATOM 717 C CA . GLN A 1 89 ? 15.807 -6.175 -13.991 1.00 95.69 89 GLN A CA 1
ATOM 718 C C . GLN A 1 89 ? 15.653 -5.329 -12.725 1.00 95.69 89 GLN A C 1
ATOM 720 O O . GLN A 1 89 ? 15.302 -5.871 -11.676 1.00 95.69 89 GLN A O 1
ATOM 725 N N . ILE A 1 90 ? 15.895 -4.019 -12.805 1.00 94.88 90 ILE A N 1
ATOM 726 C CA . ILE A 1 90 ? 15.733 -3.100 -11.669 1.00 94.88 90 ILE A CA 1
ATOM 727 C C . ILE A 1 90 ? 14.265 -3.049 -11.231 1.00 94.88 90 ILE A C 1
ATOM 729 O O . ILE A 1 90 ? 13.972 -3.214 -10.044 1.00 94.88 90 ILE A O 1
ATOM 733 N N . PHE A 1 91 ? 13.338 -2.915 -12.181 1.00 95.31 91 PHE A N 1
ATOM 734 C CA . PHE A 1 91 ? 11.904 -2.954 -11.902 1.00 95.31 91 PHE A CA 1
ATOM 735 C C . PHE A 1 91 ? 11.488 -4.269 -11.227 1.00 95.31 91 PHE A C 1
ATOM 737 O O . PHE A 1 91 ? 10.844 -4.253 -10.177 1.00 95.31 91 PHE A O 1
ATOM 744 N N . ASN A 1 92 ? 11.916 -5.412 -11.770 1.00 94.00 92 ASN A N 1
ATOM 745 C CA . ASN A 1 92 ? 11.577 -6.725 -11.219 1.00 94.00 92 ASN A CA 1
ATOM 746 C C . ASN A 1 92 ? 12.139 -6.947 -9.808 1.00 94.00 92 ASN A C 1
ATOM 748 O O . ASN A 1 92 ? 11.465 -7.565 -8.982 1.00 94.00 92 ASN A O 1
ATOM 752 N N . LYS A 1 93 ? 13.332 -6.420 -9.504 1.00 95.69 93 LYS A N 1
ATOM 753 C CA . LYS A 1 93 ? 13.890 -6.446 -8.142 1.00 95.69 93 LYS A CA 1
ATOM 754 C C . LYS A 1 93 ? 12.996 -5.686 -7.166 1.00 95.69 93 LYS A C 1
ATOM 756 O O . LYS A 1 93 ? 12.580 -6.267 -6.166 1.00 95.69 93 LYS A O 1
ATOM 761 N N . CYS A 1 94 ? 12.605 -4.457 -7.506 1.00 94.94 94 CYS A N 1
ATOM 762 C CA . CYS A 1 94 ? 11.691 -3.681 -6.668 1.00 94.94 94 CYS A CA 1
ATOM 763 C C . CYS A 1 94 ? 10.345 -4.404 -6.470 1.00 94.94 94 CYS A C 1
ATOM 765 O O . CYS A 1 94 ? 9.819 -4.471 -5.357 1.00 94.94 94 CYS A O 1
ATOM 767 N N . VAL A 1 95 ? 9.788 -5.012 -7.525 1.00 93.25 95 VAL A N 1
ATOM 768 C CA . VAL A 1 95 ? 8.527 -5.769 -7.432 1.00 93.25 95 VAL A CA 1
ATOM 769 C C . VAL A 1 95 ? 8.663 -6.979 -6.504 1.00 93.25 95 VAL A C 1
ATOM 771 O O . VAL A 1 95 ? 7.747 -7.249 -5.718 1.00 93.25 95 VAL A O 1
ATOM 774 N N . ALA A 1 96 ? 9.784 -7.700 -6.577 1.00 93.44 96 ALA A N 1
ATOM 775 C CA . ALA A 1 96 ? 10.056 -8.851 -5.723 1.00 93.44 96 ALA A CA 1
ATOM 776 C C . ALA A 1 96 ? 10.187 -8.444 -4.247 1.00 93.44 96 ALA A C 1
ATOM 778 O O . ALA A 1 96 ? 9.556 -9.067 -3.388 1.00 93.44 96 ALA A O 1
ATOM 779 N N . GLU A 1 97 ? 10.925 -7.371 -3.961 1.00 91.62 97 GLU A N 1
ATOM 780 C CA . GLU A 1 97 ? 11.083 -6.816 -2.611 1.00 91.62 97 GLU A CA 1
ATOM 781 C C . GLU A 1 97 ? 9.744 -6.328 -2.046 1.00 91.62 97 GLU A C 1
ATOM 783 O O . GLU A 1 97 ? 9.336 -6.745 -0.962 1.00 91.62 97 GLU A O 1
ATOM 788 N N . ALA A 1 98 ? 8.978 -5.556 -2.821 1.00 89.75 98 ALA A N 1
ATOM 789 C CA . ALA A 1 98 ? 7.653 -5.094 -2.410 1.00 89.75 98 ALA A CA 1
ATOM 790 C C . ALA A 1 98 ? 6.670 -6.260 -2.189 1.00 89.75 98 ALA A C 1
ATOM 792 O O . ALA A 1 98 ? 5.784 -6.199 -1.333 1.00 89.75 98 ALA A O 1
ATOM 793 N N . ALA A 1 99 ? 6.783 -7.347 -2.959 1.00 89.00 99 ALA A N 1
ATOM 794 C CA . ALA A 1 99 ? 5.985 -8.550 -2.739 1.00 89.00 99 ALA A CA 1
ATOM 795 C C . ALA A 1 99 ? 6.395 -9.293 -1.458 1.00 89.00 99 ALA A C 1
ATOM 797 O O . ALA A 1 99 ? 5.513 -9.814 -0.770 1.00 89.00 99 ALA A O 1
ATOM 798 N N . ALA A 1 100 ? 7.690 -9.332 -1.135 1.00 89.81 100 ALA A N 1
ATOM 799 C CA . ALA A 1 100 ? 8.195 -9.898 0.112 1.00 89.81 100 ALA A CA 1
ATOM 800 C C . ALA A 1 100 ? 7.704 -9.088 1.321 1.00 89.81 100 ALA A C 1
ATOM 802 O O . ALA A 1 100 ? 7.066 -9.662 2.203 1.00 89.81 100 ALA A O 1
ATOM 803 N N . GLU A 1 101 ? 7.847 -7.762 1.295 1.00 85.94 101 GLU A N 1
ATOM 804 C CA . GLU A 1 101 ? 7.373 -6.875 2.365 1.00 85.94 101 GLU A CA 1
ATOM 805 C C . GLU A 1 101 ? 5.860 -7.034 2.601 1.00 85.94 101 GLU A C 1
ATOM 807 O O . GLU A 1 101 ? 5.401 -7.189 3.733 1.00 85.94 101 GLU A O 1
ATOM 812 N N . ARG A 1 102 ? 5.053 -7.102 1.530 1.00 83.00 102 ARG A N 1
ATOM 813 C CA . ARG A 1 102 ? 3.605 -7.364 1.647 1.00 83.00 102 ARG A CA 1
ATOM 814 C C . ARG A 1 102 ? 3.303 -8.697 2.332 1.00 83.00 102 ARG A C 1
ATOM 816 O O . ARG A 1 102 ? 2.348 -8.778 3.108 1.00 83.00 102 ARG A O 1
ATOM 823 N N . ARG A 1 103 ? 4.080 -9.746 2.044 1.00 85.06 103 ARG A N 1
ATOM 824 C CA . ARG A 1 103 ? 3.921 -11.060 2.687 1.00 85.06 103 ARG A CA 1
ATOM 825 C C . ARG A 1 103 ? 4.312 -10.997 4.159 1.00 85.06 103 ARG A C 1
ATOM 827 O O . ARG A 1 103 ? 3.582 -11.550 4.976 1.00 85.06 103 ARG A O 1
ATOM 834 N N . GLU A 1 104 ? 5.394 -10.305 4.494 1.00 83.81 104 GLU A N 1
ATOM 835 C CA . GLU A 1 104 ? 5.843 -10.114 5.876 1.00 83.81 104 GLU A CA 1
ATOM 836 C C . GLU A 1 104 ? 4.826 -9.323 6.699 1.00 83.81 104 GLU A C 1
ATOM 838 O O . GLU A 1 104 ? 4.445 -9.763 7.783 1.00 83.81 104 GLU A O 1
ATOM 843 N N . ILE A 1 105 ? 4.288 -8.224 6.161 1.00 77.19 105 ILE A N 1
ATOM 844 C CA . ILE A 1 105 ? 3.212 -7.458 6.808 1.00 77.19 105 ILE A CA 1
ATOM 845 C C . ILE A 1 105 ? 1.980 -8.346 7.013 1.00 77.19 105 ILE A C 1
ATOM 847 O O . ILE A 1 105 ? 1.433 -8.394 8.114 1.00 77.19 105 ILE A O 1
ATOM 851 N N . ALA A 1 106 ? 1.566 -9.103 5.991 1.00 77.75 106 ALA A N 1
ATOM 852 C CA . ALA A 1 106 ? 0.427 -10.012 6.106 1.00 77.75 106 ALA A CA 1
ATOM 853 C C . ALA A 1 106 ? 0.661 -11.123 7.149 1.00 77.75 106 ALA A C 1
ATOM 855 O O . ALA A 1 106 ? -0.276 -11.548 7.828 1.00 77.75 106 ALA A O 1
ATOM 856 N N . GLN A 1 107 ? 1.896 -11.605 7.300 1.00 79.38 107 GLN A N 1
ATOM 857 C CA . GLN A 1 107 ? 2.261 -12.563 8.345 1.00 79.38 107 GLN A CA 1
ATOM 858 C C . GLN A 1 107 ? 2.268 -11.906 9.732 1.00 79.38 107 GLN A C 1
ATOM 860 O O . GLN A 1 107 ? 1.670 -12.452 10.660 1.00 79.38 107 GLN A O 1
ATOM 865 N N . ALA A 1 108 ? 2.850 -10.716 9.878 1.00 71.81 108 ALA A N 1
ATOM 866 C CA . ALA A 1 108 ? 2.848 -9.958 11.128 1.00 71.81 108 ALA A CA 1
ATOM 867 C C . ALA A 1 108 ? 1.418 -9.647 11.608 1.00 71.81 108 ALA A C 1
ATOM 869 O O . ALA A 1 108 ? 1.109 -9.794 12.794 1.00 71.81 108 ALA A O 1
ATOM 870 N N . GLU A 1 109 ? 0.509 -9.314 10.686 1.00 68.62 109 GLU A N 1
ATOM 871 C CA . GLU A 1 109 ? -0.913 -9.125 10.986 1.00 68.62 109 GLU A CA 1
ATOM 872 C C . GLU A 1 109 ? -1.590 -10.415 11.477 1.00 68.62 109 GLU A C 1
ATOM 874 O O . GLU A 1 109 ? -2.382 -10.371 12.427 1.00 68.62 109 GLU A O 1
ATOM 879 N N . LYS A 1 110 ? -1.266 -11.574 10.882 1.00 68.12 110 LYS A N 1
ATOM 880 C CA . LYS A 1 110 ? -1.772 -12.882 11.342 1.00 68.12 110 LYS A CA 1
ATOM 881 C C . LYS A 1 110 ? -1.272 -13.223 12.742 1.00 68.12 110 LYS A C 1
ATOM 883 O O . LYS A 1 110 ? -2.063 -13.679 13.568 1.00 68.12 110 LYS A O 1
ATOM 888 N N . HIS A 1 111 ? 0.005 -12.968 13.015 1.00 66.06 111 HIS A N 1
ATOM 889 C CA . HIS A 1 111 ? 0.620 -13.225 14.317 1.00 66.06 111 HIS A CA 1
ATOM 890 C C . HIS A 1 111 ? 0.226 -12.197 15.390 1.00 66.06 111 HIS A C 1
ATOM 892 O O . HIS A 1 111 ? 0.482 -12.414 16.572 1.00 66.06 111 HIS A O 1
ATOM 898 N N . GLY A 1 112 ? -0.480 -11.123 15.018 1.00 62.22 112 GLY A N 1
ATOM 899 C CA . GLY A 1 112 ? -1.001 -10.135 15.964 1.00 62.22 112 GLY A CA 1
ATOM 900 C C . GLY A 1 112 ? 0.085 -9.276 16.609 1.00 62.22 112 GLY A C 1
ATOM 901 O O . GLY A 1 112 ? -0.173 -8.638 17.633 1.00 62.22 112 GLY A O 1
ATOM 902 N N . THR A 1 113 ? 1.279 -9.253 16.019 1.00 63.31 113 THR A N 1
ATOM 903 C CA . THR A 1 113 ? 2.407 -8.452 16.484 1.00 63.31 113 THR A CA 1
ATOM 904 C C . THR A 1 113 ? 2.133 -6.989 16.149 1.00 63.31 113 THR A C 1
ATOM 906 O O . THR A 1 113 ? 1.891 -6.638 14.993 1.00 63.31 113 THR A O 1
ATOM 909 N N . SER A 1 114 ? 2.117 -6.116 17.159 1.00 60.78 114 SER A N 1
ATOM 910 C CA . SER A 1 114 ? 1.963 -4.676 16.942 1.00 60.78 114 SER A CA 1
ATOM 911 C C . SER A 1 114 ? 3.200 -4.137 16.229 1.00 60.78 114 SER A C 1
ATOM 913 O O . SER A 1 114 ? 4.287 -4.104 16.803 1.00 60.78 114 SER A O 1
ATOM 915 N N . VAL A 1 115 ? 3.041 -3.704 14.981 1.00 57.25 115 VAL A N 1
ATOM 916 C CA . VAL A 1 115 ? 4.094 -2.988 14.257 1.00 57.25 115 VAL A CA 1
ATOM 917 C C . VAL A 1 115 ? 4.093 -1.534 14.747 1.00 57.25 115 VAL A C 1
ATOM 919 O O . VAL A 1 115 ? 3.258 -0.733 14.324 1.00 57.25 115 VAL A O 1
ATOM 922 N N . GLY A 1 116 ? 5.000 -1.209 15.675 1.00 63.34 116 GLY A N 1
ATOM 923 C CA . GLY A 1 116 ? 5.210 0.142 16.218 1.00 63.34 116 GLY A CA 1
ATOM 924 C C . GLY A 1 116 ? 4.553 0.412 17.581 1.00 63.34 116 GLY A C 1
ATOM 925 O O . GLY A 1 116 ? 4.145 -0.501 18.291 1.00 63.34 116 GLY A O 1
ATOM 926 N N . THR A 1 117 ? 4.445 1.692 17.953 1.00 62.97 117 THR A N 1
ATOM 927 C CA . THR A 1 117 ? 3.981 2.166 19.278 1.00 62.97 117 THR A CA 1
ATOM 928 C C . THR A 1 117 ? 2.468 2.026 19.514 1.00 62.97 117 THR A C 1
ATOM 930 O O . THR A 1 117 ? 1.973 2.391 20.578 1.00 62.97 117 THR A O 1
ATOM 933 N N . GLN A 1 118 ? 1.700 1.551 18.528 1.00 70.75 118 GLN A N 1
ATOM 934 C CA . GLN A 1 118 ? 0.238 1.464 18.601 1.00 70.75 118 GLN A CA 1
ATOM 935 C C . GLN A 1 118 ? -0.226 0.025 18.858 1.00 70.75 118 GLN A C 1
ATOM 937 O O . GLN A 1 118 ? 0.188 -0.906 18.171 1.00 70.75 118 GLN A O 1
ATOM 942 N N . MET A 1 119 ? -1.133 -0.154 19.825 1.00 75.62 119 MET A N 1
ATOM 943 C CA . MET A 1 119 ? -1.742 -1.454 20.134 1.00 75.62 119 MET A CA 1
ATOM 944 C C . MET A 1 119 ? -2.602 -1.962 18.971 1.00 75.62 119 MET A C 1
ATOM 946 O O . MET A 1 119 ? -3.246 -1.184 18.261 1.00 75.62 119 MET A O 1
ATOM 950 N N . THR A 1 120 ? -2.689 -3.284 18.808 1.00 81.56 120 THR A N 1
ATOM 951 C CA . THR A 1 120 ? -3.580 -3.865 17.797 1.00 81.56 120 THR A CA 1
ATOM 952 C C . THR A 1 120 ? -5.047 -3.650 18.174 1.00 81.56 120 THR A C 1
ATOM 954 O O . THR A 1 120 ? -5.427 -3.629 19.346 1.00 81.56 120 THR A O 1
ATOM 957 N N . SER A 1 121 ? -5.921 -3.541 17.173 1.00 83.38 121 SER A N 1
ATOM 958 C CA . SER A 1 121 ? -7.369 -3.361 17.380 1.00 83.38 121 SER A CA 1
ATOM 959 C C . SER A 1 121 ? -7.998 -4.439 18.276 1.00 83.38 121 SER A C 1
ATOM 961 O O . SER A 1 121 ? -8.907 -4.146 19.057 1.00 83.38 121 SER A O 1
ATOM 963 N N . LYS A 1 122 ? -7.480 -5.673 18.212 1.00 83.00 122 LYS A N 1
ATOM 964 C CA . LYS A 1 122 ? -7.874 -6.792 19.080 1.00 83.00 122 LYS A CA 1
ATOM 965 C C . LYS A 1 122 ? -7.482 -6.535 20.536 1.00 83.00 122 LYS A C 1
ATOM 967 O O . LYS A 1 122 ? -8.320 -6.695 21.421 1.00 83.00 122 LYS A O 1
ATOM 972 N N . GLN A 1 123 ? -6.247 -6.091 20.781 1.00 85.19 123 GLN A N 1
ATOM 973 C CA . GLN A 1 123 ? -5.769 -5.744 22.123 1.00 85.19 123 GLN A CA 1
ATOM 974 C C . GLN A 1 123 ? -6.599 -4.607 22.730 1.00 85.19 123 GLN A C 1
ATOM 976 O O . GLN A 1 123 ? -7.093 -4.744 23.849 1.00 85.19 123 GLN A O 1
ATOM 981 N N . VAL A 1 124 ? -6.842 -3.534 21.970 1.00 89.06 124 VAL A N 1
ATOM 982 C CA . VAL A 1 124 ? -7.659 -2.403 22.441 1.00 89.06 124 VAL A CA 1
ATOM 983 C C . VAL A 1 124 ? -9.094 -2.847 22.727 1.00 89.06 124 VAL A C 1
ATOM 985 O O . VAL A 1 124 ? -9.645 -2.524 23.774 1.00 89.06 124 VAL A O 1
ATOM 988 N N . THR A 1 125 ? -9.694 -3.653 21.849 1.00 90.69 125 THR A N 1
ATOM 989 C CA . THR A 1 125 ? -11.054 -4.176 22.058 1.00 90.69 125 THR A CA 1
ATOM 990 C C . THR A 1 125 ? -11.147 -5.045 23.314 1.00 90.69 125 THR A C 1
ATOM 992 O O . THR A 1 125 ? -12.134 -4.964 24.040 1.00 90.69 125 THR A O 1
ATOM 995 N N . ASN A 1 126 ? -10.122 -5.844 23.621 1.00 91.00 126 ASN A N 1
ATOM 996 C CA . ASN A 1 126 ? -10.092 -6.630 24.855 1.00 91.00 126 ASN A CA 1
ATOM 997 C C . ASN A 1 126 ? -10.051 -5.740 26.106 1.00 91.00 126 ASN A C 1
ATOM 999 O O . ASN A 1 126 ? -10.715 -6.054 27.091 1.00 91.00 126 ASN A O 1
ATOM 1003 N N . ILE A 1 127 ? -9.326 -4.619 26.062 1.00 91.12 127 ILE A N 1
ATOM 1004 C CA . ILE A 1 127 ? -9.287 -3.641 27.160 1.00 91.12 127 ILE A CA 1
ATOM 1005 C C . ILE A 1 127 ? -10.647 -2.949 27.315 1.00 91.12 127 ILE A C 1
ATOM 1007 O O . ILE A 1 127 ? -11.196 -2.918 28.414 1.00 91.12 127 ILE A O 1
ATOM 1011 N N . LEU A 1 128 ? -11.236 -2.470 26.215 1.00 91.38 128 LEU A N 1
ATOM 1012 C CA . LEU A 1 128 ? -12.539 -1.792 26.228 1.00 91.38 128 LEU A CA 1
ATOM 1013 C C . LEU A 1 128 ? -13.682 -2.697 26.712 1.00 91.38 128 LEU A C 1
ATOM 1015 O O . LEU A 1 128 ? -14.640 -2.211 27.308 1.00 91.38 128 LEU A O 1
ATOM 1019 N N . LYS A 1 129 ? -13.590 -4.012 26.482 1.00 90.12 129 LYS A N 1
ATOM 1020 C CA . LYS A 1 129 ? -14.552 -4.990 27.015 1.00 90.12 129 LYS A CA 1
ATOM 1021 C C . LYS A 1 129 ? -14.443 -5.174 28.528 1.00 90.12 129 LYS A C 1
ATOM 1023 O O . LYS A 1 129 ? -15.461 -5.428 29.160 1.00 90.12 129 LYS A O 1
ATOM 1028 N N . LYS A 1 130 ? -13.238 -5.063 29.101 1.00 93.06 130 LYS A N 1
ATOM 1029 C CA . LYS A 1 130 ? -13.026 -5.175 30.555 1.00 93.06 130 LYS A CA 1
ATOM 1030 C C . LYS A 1 130 ? -13.529 -3.943 31.311 1.00 93.06 130 LYS A C 1
ATOM 1032 O O . LYS A 1 130 ? -13.982 -4.085 32.439 1.00 93.06 130 LYS A O 1
ATOM 1037 N N . TYR A 1 131 ? -13.483 -2.767 30.682 1.00 91.69 131 TYR A N 1
ATOM 1038 C CA . TYR A 1 131 ? -13.882 -1.492 31.288 1.00 91.69 131 TYR A CA 1
ATOM 1039 C C . TYR A 1 131 ? -14.919 -0.751 30.422 1.00 91.69 131 TYR A C 1
ATOM 1041 O O . TYR A 1 131 ? -14.582 0.232 29.756 1.00 91.69 131 TYR A O 1
ATOM 1049 N N . PRO A 1 132 ? -16.180 -1.221 30.379 1.00 87.12 132 PRO A N 1
ATOM 1050 C CA . PRO A 1 132 ? -17.232 -0.570 29.605 1.00 87.12 132 PRO A CA 1
ATOM 1051 C C . PRO A 1 132 ? -17.668 0.755 30.246 1.00 87.12 132 PRO A C 1
ATOM 1053 O O . PRO A 1 132 ? -17.624 0.919 31.464 1.00 87.12 132 PRO A O 1
ATOM 1056 N N . GLN A 1 133 ? -18.140 1.695 29.423 1.00 83.12 133 GLN A N 1
ATOM 1057 C CA . GLN A 1 133 ? -18.707 2.942 29.935 1.00 83.12 133 GLN A CA 1
ATOM 1058 C C . GLN A 1 133 ? -19.993 2.669 30.734 1.00 83.12 133 GLN A C 1
ATOM 1060 O O . GLN A 1 133 ? -20.871 1.960 30.223 1.00 83.12 133 GLN A O 1
ATOM 1065 N N . PRO A 1 134 ? -20.136 3.245 31.942 1.00 79.62 134 PRO A N 1
ATOM 1066 C CA . PRO A 1 134 ? -21.411 3.250 32.645 1.00 79.62 134 PRO A CA 1
ATOM 1067 C C . PRO A 1 134 ? -22.438 4.049 31.829 1.00 79.62 134 PRO A C 1
ATOM 1069 O O . PRO A 1 134 ? -22.082 5.028 31.168 1.00 79.62 134 PRO A O 1
ATOM 1072 N N . ARG A 1 135 ? -23.691 3.584 31.820 1.00 70.25 135 ARG A N 1
ATOM 1073 C CA . ARG A 1 135 ? -24.796 4.239 31.106 1.00 70.25 135 ARG A CA 1
ATOM 1074 C C . ARG A 1 135 ? -25.447 5.327 31.938 1.00 70.25 135 ARG A C 1
ATOM 1076 O O . ARG A 1 135 ? -25.531 5.127 33.167 1.00 70.25 135 ARG A O 1
#

InterPro domains:
  IPR009069 Cysteine alpha-hairpin motif superfamily [SSF47072] (63-97)
  IPR010625 CHCH [PF06747] (63-96)
  IPR033620 Small ribosomal subunit protein mS37, metazoan [PTHR31278] (3-134)

pLDDT: mean 74.98, std 16.66, range [41.84, 96.06]

Sequence (135 aa):
MSKRASEIIIRNTFKPHERTNMNKPFALRDRVSLRRTKQGGKNNNIKTYVRPNARLFYIAASCISEMAVLMSCWKENEYSDAHCSNELQIFNKCVAEAAAERREIAQAEKHGTSVGTQMTSKQVTNILKKYPQPR

Radius of gyration: 26.79 Å; chains: 1; bounding box: 57×47×72 Å

Secondary structure (DSSP, 8-state):
-----S---------------TTS---GGGT---S--SS-PPP-PPPSSPPP---------TTHHHHHHHHHHHHHTTT-TTTTHHHHHHHHHHHHHHHHHHHHHHHHHHHT---SSSPPHHHHHHHHHHSPPP-